Protein AF-A0A960VNK5-F1 (afdb_monomer_lite)

Foldseek 3Di:
DDDQDPVNVVVVVVVVCVVQNPVVVVVVVVVVVVVVVVVVCVVVVNPDDDPDDDDDPDDDDDDPPDDDDDDDDDDDDD

Sequence (78 aa):
MGGIGVGEMILILAILLLVFGAGKLPQIGEALGKGIKNFKNAATGKDDVDVTPKKQLADKVDDVEVVHPVGQKQKKDA

Radius of gyration: 26.02 Å; chains: 1; bounding box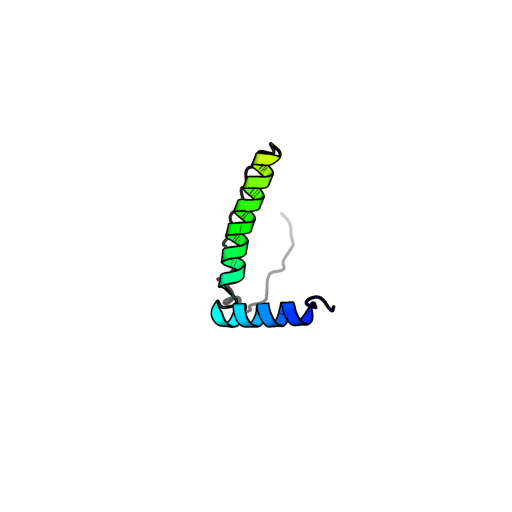: 45×75×44 Å

pLDDT: mean 75.74, std 18.05, range [45.53, 95.56]

Secondary structure (DSSP, 8-state):
-----HHHHHHHHHHHHHHH-TTHHHHHHHHHHHHHHHHHHHHHT------------SS--S----------------

Structure (mmCIF, N/CA/C/O backbone):
data_AF-A0A960VNK5-F1
#
_entry.id   AF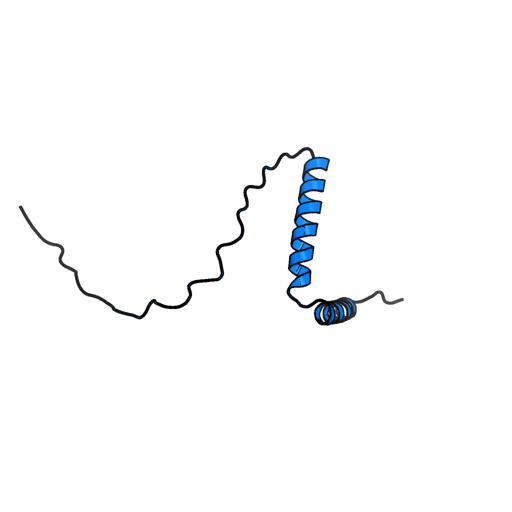-A0A960VNK5-F1
#
loop_
_atom_site.group_PDB
_atom_site.id
_atom_site.type_symbol
_atom_site.label_atom_id
_atom_site.label_alt_id
_atom_site.label_comp_id
_atom_site.label_asym_id
_atom_site.label_entity_id
_atom_site.label_seq_id
_atom_site.pdbx_PDB_ins_code
_atom_site.Cartn_x
_atom_site.Cartn_y
_atom_site.Cartn_z
_atom_site.occupancy
_atom_site.B_iso_or_equiv
_atom_site.auth_seq_id
_atom_site.auth_comp_id
_atom_site.auth_asym_id
_atom_site.auth_atom_id
_atom_site.pdbx_PDB_model_num
ATOM 1 N N . MET A 1 1 ? 21.838 -13.608 14.415 1.00 58.03 1 MET A N 1
ATOM 2 C CA . MET A 1 1 ? 20.814 -13.982 13.417 1.00 58.03 1 MET A CA 1
ATOM 3 C C . MET A 1 1 ? 20.206 -12.689 12.900 1.00 58.03 1 MET A C 1
ATOM 5 O O . MET A 1 1 ? 19.436 -12.073 13.622 1.00 58.03 1 MET A O 1
ATOM 9 N N . GLY A 1 2 ? 20.683 -12.196 11.755 1.00 71.50 2 GLY A N 1
ATOM 10 C CA . GLY A 1 2 ? 20.225 -10.930 11.176 1.00 71.50 2 GLY A CA 1
ATOM 11 C C . GLY A 1 2 ? 18.816 -11.097 10.619 1.00 71.50 2 GLY A C 1
ATOM 12 O O . GLY A 1 2 ? 18.591 -11.994 9.814 1.00 71.50 2 GLY A O 1
ATOM 13 N N . GLY A 1 3 ? 17.870 -10.304 11.118 1.00 79.81 3 GLY A N 1
ATOM 14 C CA . GLY A 1 3 ? 16.514 -10.257 10.580 1.00 79.81 3 GLY A CA 1
ATOM 15 C C . GLY A 1 3 ? 16.490 -9.601 9.204 1.00 79.81 3 GLY A C 1
ATOM 16 O O . GLY A 1 3 ? 17.430 -8.895 8.841 1.00 79.81 3 GLY A O 1
ATOM 17 N N . ILE A 1 4 ? 15.397 -9.830 8.476 1.00 85.19 4 ILE A N 1
ATOM 18 C CA . ILE A 1 4 ? 15.162 -9.230 7.163 1.00 85.19 4 ILE A CA 1
ATOM 19 C C . ILE A 1 4 ? 15.287 -7.708 7.288 1.00 85.19 4 ILE A C 1
ATOM 21 O O . ILE A 1 4 ? 14.510 -7.061 7.996 1.00 85.19 4 ILE A O 1
ATOM 25 N N . GLY A 1 5 ? 16.295 -7.146 6.630 1.00 91.25 5 GLY A N 1
ATOM 26 C CA . GLY A 1 5 ? 16.554 -5.715 6.616 1.00 91.25 5 GLY A CA 1
ATOM 27 C C . GLY A 1 5 ? 15.572 -4.964 5.717 1.00 91.25 5 GLY A C 1
ATOM 28 O O . GLY A 1 5 ? 14.916 -5.536 4.845 1.00 91.25 5 GLY A O 1
ATOM 29 N N . VAL A 1 6 ? 15.516 -3.639 5.874 1.00 93.75 6 VAL A N 1
ATOM 30 C CA . VAL A 1 6 ? 14.681 -2.769 5.022 1.00 93.75 6 VAL A CA 1
ATOM 31 C C . VAL A 1 6 ? 15.010 -2.956 3.532 1.00 93.75 6 VAL A C 1
ATOM 33 O O . VAL A 1 6 ? 14.105 -2.963 2.702 1.00 93.75 6 VAL A O 1
ATOM 36 N N . GLY A 1 7 ? 16.286 -3.174 3.189 1.00 93.56 7 GLY A N 1
ATOM 37 C CA . GLY A 1 7 ? 16.712 -3.423 1.807 1.00 93.56 7 GLY A CA 1
ATOM 38 C C . GLY A 1 7 ? 16.130 -4.707 1.205 1.00 93.56 7 GLY A C 1
ATOM 39 O O . GLY A 1 7 ? 15.666 -4.696 0.067 1.00 93.56 7 GLY A O 1
ATOM 40 N N . GLU A 1 8 ? 16.083 -5.794 1.979 1.00 93.12 8 GLU A N 1
ATOM 41 C CA . GLU A 1 8 ? 15.489 -7.063 1.541 1.00 93.12 8 GLU A CA 1
ATOM 42 C C . GLU A 1 8 ? 13.967 -6.941 1.385 1.00 93.12 8 GLU A C 1
ATOM 44 O O . GLU A 1 8 ? 13.405 -7.448 0.415 1.00 93.12 8 GLU A O 1
ATOM 49 N N . MET A 1 9 ? 13.298 -6.194 2.273 1.00 93.31 9 MET A N 1
ATOM 50 C CA . MET A 1 9 ? 11.867 -5.903 2.129 1.00 93.31 9 MET A CA 1
ATOM 51 C C . MET A 1 9 ? 11.548 -5.115 0.856 1.00 93.31 9 MET A C 1
ATOM 53 O O . MET A 1 9 ? 10.574 -5.430 0.171 1.00 93.31 9 MET A O 1
ATOM 57 N N . ILE A 1 10 ? 12.371 -4.124 0.502 1.00 94.69 10 ILE A N 1
ATOM 58 C CA . ILE A 1 10 ? 12.205 -3.373 -0.751 1.00 94.69 10 ILE A CA 1
ATOM 59 C C . ILE A 1 10 ? 12.423 -4.285 -1.963 1.00 94.69 10 ILE A C 1
ATOM 61 O O . ILE A 1 10 ? 11.658 -4.200 -2.921 1.00 94.69 10 ILE A O 1
ATOM 65 N N . LEU A 1 11 ? 13.417 -5.180 -1.923 1.00 94.94 11 LEU A N 1
ATOM 66 C CA . LEU A 1 11 ? 13.680 -6.121 -3.016 1.00 94.94 11 LEU A CA 1
ATOM 67 C C . LEU A 1 11 ? 12.487 -7.058 -3.257 1.00 94.94 11 LEU A C 1
ATOM 69 O O . LEU A 1 11 ? 12.053 -7.228 -4.396 1.00 94.94 11 LEU A O 1
ATOM 73 N N . ILE A 1 12 ? 11.914 -7.622 -2.191 1.00 94.00 12 ILE A N 1
ATOM 74 C CA . ILE A 1 12 ? 10.721 -8.477 -2.280 1.00 94.00 12 ILE A CA 1
ATOM 75 C C . ILE A 1 12 ? 9.530 -7.675 -2.818 1.00 94.00 12 ILE A C 1
ATOM 77 O O . ILE A 1 12 ? 8.834 -8.131 -3.727 1.00 94.00 12 ILE A O 1
ATOM 81 N N . LEU A 1 13 ? 9.318 -6.457 -2.311 1.00 93.44 13 LEU A N 1
ATOM 82 C CA . LEU A 1 13 ? 8.249 -5.577 -2.778 1.00 93.44 13 LEU A CA 1
ATOM 83 C C . LEU A 1 13 ? 8.400 -5.234 -4.267 1.00 93.44 13 LEU A C 1
ATOM 85 O O . LEU A 1 13 ? 7.406 -5.226 -4.989 1.00 93.44 13 LEU A O 1
ATOM 89 N N . ALA A 1 14 ? 9.625 -5.001 -4.742 1.00 94.75 14 ALA A N 1
ATOM 90 C CA . ALA A 1 14 ? 9.911 -4.729 -6.148 1.00 94.75 14 ALA A CA 1
ATOM 91 C C . ALA A 1 14 ? 9.552 -5.920 -7.052 1.00 94.75 14 ALA A C 1
ATOM 93 O O . ALA A 1 14 ? 8.966 -5.728 -8.116 1.00 94.75 14 ALA A O 1
ATOM 94 N N . ILE A 1 15 ? 9.826 -7.154 -6.616 1.00 95.56 15 ILE A N 1
ATOM 95 C CA . ILE A 1 15 ? 9.429 -8.363 -7.356 1.00 95.56 15 ILE A CA 1
ATOM 96 C C . ILE A 1 15 ? 7.900 -8.485 -7.408 1.00 95.56 15 ILE A C 1
ATOM 98 O O . ILE A 1 15 ? 7.337 -8.729 -8.475 1.00 95.56 15 ILE A O 1
ATOM 102 N N . LEU A 1 16 ? 7.206 -8.255 -6.290 1.00 94.38 16 LEU A N 1
ATOM 103 C CA . LEU A 1 16 ? 5.738 -8.262 -6.261 1.00 94.38 16 LEU A CA 1
ATOM 104 C C . LEU A 1 16 ? 5.143 -7.168 -7.157 1.00 94.38 16 LEU A C 1
ATOM 106 O O . LEU A 1 16 ? 4.147 -7.405 -7.835 1.00 94.38 16 LEU A O 1
ATOM 110 N N . LEU A 1 17 ? 5.772 -5.993 -7.201 1.00 93.50 17 LEU A N 1
ATOM 111 C CA . LEU A 1 17 ? 5.412 -4.899 -8.101 1.00 93.50 17 LEU A CA 1
ATOM 112 C C . LEU A 1 17 ? 5.633 -5.251 -9.574 1.00 93.50 17 LEU A C 1
ATOM 114 O O . LEU A 1 17 ? 4.855 -4.799 -10.404 1.00 93.50 17 LEU A O 1
ATOM 118 N N . LEU A 1 18 ? 6.646 -6.048 -9.918 1.00 94.50 18 LEU A N 1
ATOM 119 C CA . LEU A 1 18 ? 6.847 -6.521 -11.292 1.00 94.50 18 LEU A CA 1
ATOM 120 C C . LEU A 1 18 ? 5.776 -7.534 -11.710 1.00 94.50 18 LEU A C 1
ATOM 122 O O . LEU A 1 18 ? 5.269 -7.456 -12.824 1.00 94.50 18 LEU A O 1
ATOM 126 N N . VAL A 1 19 ? 5.403 -8.454 -10.817 1.00 94.44 19 VAL A N 1
ATOM 127 C CA . VAL A 1 19 ? 4.385 -9.482 -11.099 1.00 94.44 19 VAL A CA 1
ATOM 128 C C . VAL A 1 19 ? 2.978 -8.884 -11.140 1.00 94.44 19 VAL A C 1
ATOM 130 O O . VAL A 1 19 ? 2.204 -9.175 -12.049 1.00 94.44 19 VAL A O 1
ATOM 133 N N . PHE A 1 20 ? 2.628 -8.046 -10.162 1.00 92.06 20 PHE A N 1
ATOM 134 C CA . PHE A 1 20 ? 1.285 -7.474 -10.039 1.00 92.06 20 PHE A CA 1
ATOM 135 C C . PHE A 1 20 ? 1.129 -6.108 -10.718 1.00 92.06 20 PHE A C 1
ATOM 137 O O . PHE A 1 20 ? 0.007 -5.698 -11.015 1.00 92.06 20 PHE A O 1
ATOM 144 N N . GLY A 1 21 ? 2.221 -5.393 -10.978 1.00 89.12 21 GLY A N 1
ATOM 145 C CA . GLY A 1 21 ? 2.211 -4.012 -11.458 1.00 89.12 21 GLY A CA 1
ATOM 146 C C . GLY A 1 21 ? 1.986 -2.979 -10.343 1.00 89.12 21 GLY A C 1
ATOM 147 O O . GLY A 1 21 ? 1.303 -3.227 -9.345 1.00 89.12 21 GLY A O 1
ATOM 148 N N . ALA A 1 22 ? 2.492 -1.758 -10.550 1.00 87.56 22 ALA A N 1
ATO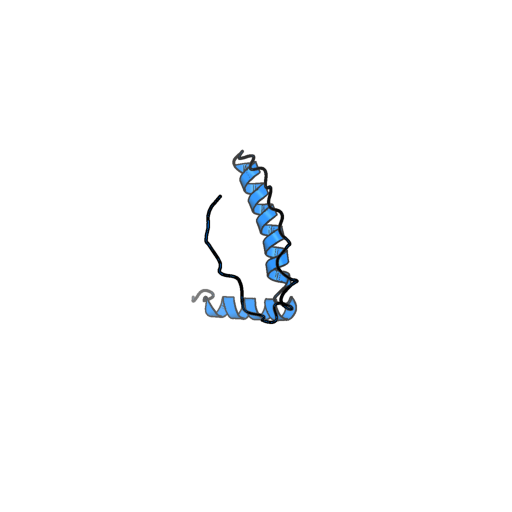M 149 C CA . ALA A 1 22 ? 2.370 -0.650 -9.592 1.00 87.56 22 ALA A CA 1
ATOM 150 C C . ALA A 1 22 ? 0.924 -0.182 -9.336 1.00 87.56 22 ALA A C 1
ATOM 152 O O . ALA A 1 22 ? 0.643 0.402 -8.295 1.00 87.56 22 ALA A O 1
ATOM 153 N N . GLY A 1 23 ? -0.009 -0.457 -10.255 1.00 88.31 23 GLY A N 1
ATOM 154 C CA . GLY A 1 23 ? -1.413 -0.052 -10.122 1.00 88.31 23 GLY A CA 1
ATOM 155 C C . GLY A 1 23 ? -2.276 -0.974 -9.252 1.00 88.31 23 GLY A C 1
ATOM 156 O O . GLY A 1 23 ? -3.307 -0.539 -8.745 1.00 88.31 23 GLY A O 1
ATOM 157 N N . LYS A 1 24 ? -1.887 -2.241 -9.046 1.00 89.12 24 LYS A N 1
ATOM 158 C CA . LYS A 1 24 ? -2.715 -3.208 -8.296 1.00 89.12 24 LYS A CA 1
ATOM 159 C C . LYS A 1 24 ? -2.585 -3.062 -6.781 1.00 89.12 24 LYS A C 1
ATOM 161 O O . LYS A 1 24 ? -3.582 -3.173 -6.074 1.00 89.12 24 LYS A O 1
ATOM 166 N N . LEU A 1 25 ? -1.386 -2.757 -6.288 1.00 89.88 25 LEU A N 1
ATOM 167 C CA . LEU A 1 25 ? -1.122 -2.503 -4.867 1.00 89.88 25 LEU A CA 1
ATOM 168 C C . LEU A 1 25 ? -1.981 -1.378 -4.258 1.00 89.88 25 LEU A C 1
ATOM 170 O O . LEU A 1 25 ? -2.612 -1.638 -3.232 1.00 89.88 25 LEU A O 1
ATOM 174 N N . PRO A 1 26 ? -2.089 -0.173 -4.855 1.00 88.12 26 PRO A N 1
ATOM 175 C CA . PRO A 1 26 ? -2.950 0.877 -4.313 1.00 88.12 26 PRO A CA 1
ATOM 176 C C . PRO A 1 26 ? -4.433 0.491 -4.365 1.00 88.12 26 PRO A C 1
ATOM 178 O O . PRO A 1 26 ? -5.155 0.763 -3.414 1.00 88.12 26 PRO A O 1
ATOM 181 N N . GLN A 1 27 ? -4.884 -0.214 -5.409 1.00 91.25 27 GLN A N 1
ATOM 182 C CA . GLN A 1 27 ? -6.276 -0.664 -5.520 1.00 91.25 27 GLN A CA 1
ATOM 183 C C . GLN A 1 27 ? -6.661 -1.642 -4.394 1.00 91.25 27 GLN A C 1
ATOM 185 O O . GLN A 1 27 ? -7.721 -1.507 -3.780 1.00 91.25 27 GLN A O 1
ATOM 190 N N . ILE A 1 28 ? -5.785 -2.605 -4.092 1.00 91.88 28 ILE A N 1
ATOM 191 C CA . ILE A 1 28 ? -5.976 -3.558 -2.988 1.00 91.88 28 ILE A CA 1
ATOM 192 C C . ILE A 1 28 ? -5.859 -2.836 -1.638 1.00 91.88 28 ILE A C 1
ATOM 194 O O . ILE A 1 28 ? -6.676 -3.063 -0.747 1.00 91.88 28 ILE A O 1
ATOM 198 N N . GLY A 1 29 ? -4.894 -1.924 -1.496 1.00 92.31 29 GLY A N 1
ATOM 199 C CA . GLY A 1 29 ? -4.708 -1.112 -0.295 1.00 92.31 29 GLY A CA 1
ATOM 200 C C . GLY A 1 29 ? -5.909 -0.221 0.026 1.00 92.31 29 GLY A C 1
ATOM 201 O O . GLY A 1 29 ? -6.293 -0.118 1.187 1.00 92.31 29 GLY A O 1
ATOM 202 N N . GLU A 1 30 ? -6.560 0.371 -0.977 1.00 93.38 30 GLU A N 1
ATOM 203 C CA . GLU A 1 30 ? -7.791 1.145 -0.786 1.00 93.38 30 GLU A CA 1
ATOM 204 C C . GLU A 1 30 ? -8.954 0.273 -0.300 1.00 93.38 30 GLU A C 1
ATOM 206 O O . GLU A 1 30 ? -9.683 0.675 0.609 1.00 93.38 30 GLU A O 1
ATOM 211 N N . ALA A 1 31 ? -9.127 -0.922 -0.872 1.00 93.31 31 ALA A N 1
ATOM 212 C CA . ALA A 1 31 ? -10.176 -1.854 -0.459 1.00 93.31 31 ALA A CA 1
ATOM 213 C C . ALA A 1 31 ? -9.948 -2.365 0.975 1.00 93.31 31 ALA A C 1
ATOM 215 O O . ALA A 1 31 ? -10.855 -2.302 1.809 1.00 93.31 31 ALA A O 1
ATOM 216 N N . LEU A 1 32 ? -8.721 -2.798 1.284 1.00 95.44 32 LEU A N 1
ATOM 217 C CA . LEU A 1 32 ? -8.327 -3.229 2.626 1.00 95.44 32 LEU A CA 1
ATOM 218 C C . LEU A 1 32 ? -8.414 -2.081 3.635 1.00 95.44 32 LEU A C 1
ATOM 220 O O . LEU A 1 32 ? -8.930 -2.268 4.732 1.00 95.44 32 LEU A O 1
ATOM 224 N N . GLY A 1 33 ? -7.973 -0.880 3.261 1.00 92.81 33 GLY A N 1
ATOM 225 C CA . GLY A 1 33 ? -8.012 0.306 4.112 1.00 92.81 33 GLY A CA 1
ATOM 226 C C . GLY A 1 33 ? -9.436 0.706 4.486 1.00 92.81 33 GLY A C 1
ATOM 227 O O . GLY A 1 33 ? -9.705 0.981 5.655 1.00 92.81 33 GLY A O 1
ATOM 228 N N . LYS A 1 34 ? -10.371 0.666 3.530 1.00 92.19 34 LYS A N 1
ATOM 229 C CA . LYS A 1 34 ? -11.805 0.863 3.800 1.00 92.19 34 LYS A CA 1
ATOM 230 C C . LYS A 1 34 ? -12.355 -0.225 4.724 1.00 92.19 34 LYS A C 1
ATOM 232 O O . LYS A 1 34 ? -13.038 0.100 5.689 1.00 92.19 34 LYS A O 1
ATOM 237 N N . GLY A 1 35 ? -12.012 -1.492 4.484 1.00 94.00 35 GLY A N 1
ATOM 238 C CA . GLY A 1 35 ? -12.420 -2.609 5.343 1.00 94.00 35 GLY A CA 1
ATOM 239 C C . GLY A 1 35 ? -11.932 -2.460 6.786 1.00 94.00 35 GLY A C 1
ATOM 240 O O . GLY A 1 35 ? -12.729 -2.545 7.717 1.00 94.00 35 GLY A O 1
ATOM 241 N N . ILE A 1 36 ? -10.646 -2.152 6.978 1.00 94.3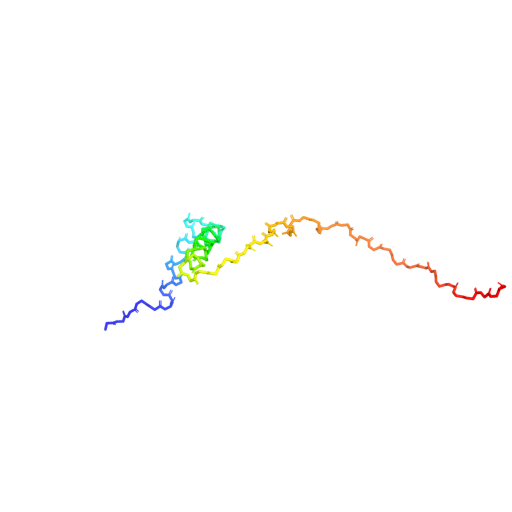8 36 ILE A N 1
ATOM 242 C CA . ILE A 1 36 ? -10.044 -1.928 8.301 1.00 94.38 36 ILE A CA 1
ATOM 243 C C . ILE A 1 36 ? -10.642 -0.686 8.969 1.00 94.38 36 ILE A C 1
ATOM 245 O O . ILE A 1 36 ? -10.932 -0.720 10.164 1.00 94.38 36 ILE A O 1
ATOM 249 N N . LYS A 1 37 ? -10.858 0.407 8.221 1.00 90.56 37 LYS A N 1
ATOM 250 C CA . LYS A 1 37 ? -11.499 1.623 8.741 1.00 90.56 37 LYS A CA 1
ATOM 251 C C . LYS A 1 37 ? -12.904 1.312 9.258 1.00 90.56 37 LYS A C 1
ATOM 253 O O . LYS A 1 37 ? -13.210 1.652 10.397 1.00 90.56 37 LYS A O 1
ATOM 258 N N . ASN A 1 38 ? -13.711 0.613 8.465 1.00 89.69 38 ASN A N 1
AT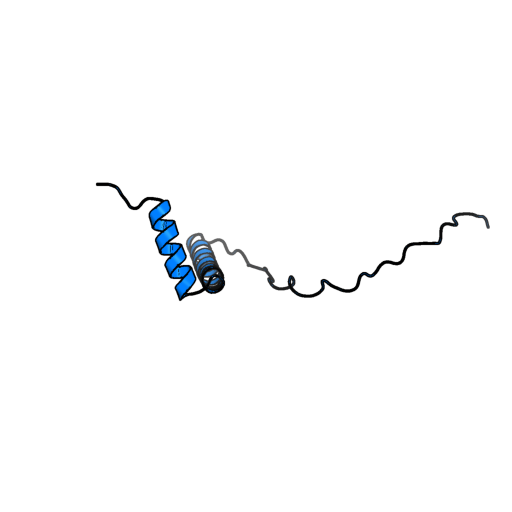OM 259 C CA . ASN A 1 38 ? -15.072 0.237 8.837 1.00 89.69 38 ASN A CA 1
ATOM 260 C C . ASN A 1 38 ? -15.084 -0.736 10.023 1.00 89.69 38 ASN A C 1
ATOM 262 O O . ASN A 1 38 ? -15.869 -0.555 10.949 1.00 89.69 38 ASN A O 1
ATOM 266 N N . PHE A 1 39 ? -14.172 -1.716 10.042 1.00 92.38 39 PHE A N 1
ATOM 267 C CA . PHE A 1 39 ? -14.019 -2.646 11.161 1.00 92.38 39 PHE A CA 1
ATOM 268 C C . PHE A 1 39 ? -13.655 -1.917 12.457 1.00 92.38 39 PHE A C 1
ATOM 270 O O . PHE A 1 39 ? -14.279 -2.142 13.490 1.00 92.38 39 PHE A O 1
ATOM 277 N N . LYS A 1 40 ? -12.689 -0.991 12.403 1.00 89.94 40 LYS A N 1
ATOM 278 C CA . LYS A 1 40 ? -12.297 -0.170 13.554 1.00 89.94 40 LYS A CA 1
ATOM 279 C C . LYS A 1 40 ? -13.466 0.681 14.049 1.00 89.94 40 LYS A C 1
ATOM 281 O O . LYS A 1 40 ? -13.691 0.750 15.254 1.00 89.94 40 LYS A O 1
ATOM 286 N N . ASN A 1 41 ? -14.192 1.321 13.136 1.00 89.69 41 ASN A N 1
ATOM 287 C CA . ASN A 1 41 ? -15.328 2.181 13.460 1.00 89.69 41 ASN A CA 1
ATOM 288 C C . ASN A 1 41 ? -16.443 1.394 14.163 1.00 89.69 41 ASN A C 1
ATOM 290 O O . ASN A 1 41 ? -16.882 1.801 15.237 1.00 89.69 41 ASN A O 1
ATOM 294 N N . ALA A 1 42 ? -16.796 0.219 13.633 1.00 87.81 42 ALA A N 1
ATOM 295 C CA . ALA A 1 42 ? -17.751 -0.691 14.260 1.00 87.81 42 ALA A CA 1
ATOM 296 C C . ALA A 1 42 ? -17.258 -1.194 15.629 1.00 87.81 42 ALA A C 1
ATOM 298 O O . ALA A 1 42 ? -18.014 -1.207 16.596 1.00 87.81 42 ALA A O 1
ATOM 299 N N . ALA A 1 43 ? -15.972 -1.542 15.742 1.00 90.69 43 ALA A N 1
ATOM 300 C CA . ALA A 1 43 ? -15.376 -2.016 16.991 1.00 90.69 43 ALA A CA 1
ATOM 301 C C . ALA A 1 43 ? -15.283 -0.934 18.083 1.00 90.69 43 ALA A C 1
ATOM 303 O O . ALA A 1 43 ? -15.242 -1.265 19.264 1.00 90.69 43 ALA A O 1
ATOM 304 N N . THR A 1 44 ? -15.238 0.350 17.713 1.00 88.50 44 THR A N 1
ATOM 305 C CA . THR A 1 44 ? -15.171 1.477 18.664 1.00 88.50 44 THR A CA 1
ATOM 306 C C . THR A 1 44 ? -16.475 2.264 18.794 1.00 88.50 44 THR A C 1
ATOM 308 O O . THR A 1 44 ? -16.489 3.268 19.504 1.00 88.50 44 THR A O 1
ATOM 311 N N . GLY A 1 45 ? -17.561 1.821 18.149 1.00 79.44 45 GLY A N 1
ATOM 312 C CA . GLY A 1 45 ? -18.877 2.467 18.223 1.00 79.44 45 GLY A CA 1
ATOM 313 C C . GLY A 1 45 ? -18.902 3.896 17.669 1.00 79.44 45 GLY A C 1
ATOM 314 O O . GLY A 1 45 ? -19.689 4.719 18.127 1.00 79.44 45 GLY A O 1
ATOM 315 N N . LYS A 1 46 ? -17.996 4.223 16.739 1.00 72.38 46 LYS A N 1
ATOM 316 C CA . LYS A 1 46 ? -17.940 5.532 16.076 1.00 72.38 46 LYS A CA 1
ATOM 317 C C . LYS A 1 46 ? -18.625 5.431 14.721 1.00 72.38 46 LYS A C 1
ATOM 319 O O . LYS A 1 46 ? -18.014 4.972 13.755 1.00 72.38 46 LYS A O 1
ATOM 324 N N . ASP A 1 47 ? -19.877 5.869 14.665 1.00 67.69 47 ASP A N 1
ATOM 325 C CA . ASP A 1 47 ? -20.658 5.970 13.431 1.00 67.69 47 ASP A CA 1
ATOM 326 C C . ASP A 1 47 ? -20.210 7.191 12.607 1.00 67.69 47 ASP A C 1
ATOM 328 O O . ASP A 1 47 ? -20.884 8.215 12.528 1.00 67.69 47 ASP A O 1
ATOM 332 N N . ASP A 1 48 ? -19.024 7.100 12.007 1.00 66.62 48 ASP A N 1
ATOM 333 C CA . ASP A 1 48 ? -18.542 8.079 11.030 1.00 66.62 48 ASP A CA 1
ATOM 334 C C . ASP A 1 48 ? -19.157 7.766 9.652 1.00 66.62 48 ASP A C 1
ATOM 336 O O . ASP A 1 48 ? -18.782 6.788 8.996 1.00 66.62 48 ASP A O 1
ATOM 340 N N . VAL A 1 49 ? -20.114 8.590 9.209 1.00 61.69 49 VAL A N 1
ATOM 341 C CA . VAL A 1 49 ? -20.707 8.523 7.861 1.00 61.69 49 VAL A CA 1
ATOM 342 C C . VAL A 1 49 ? -19.680 9.036 6.842 1.00 61.69 49 VAL A C 1
ATOM 344 O O . VAL A 1 49 ? -19.451 10.237 6.715 1.00 61.69 49 VAL A O 1
ATOM 347 N N . ASP A 1 50 ? -19.034 8.123 6.113 1.00 64.50 50 ASP A N 1
ATOM 348 C CA . ASP A 1 50 ? -18.014 8.460 5.109 1.00 64.50 50 ASP A CA 1
ATOM 349 C C . ASP A 1 50 ? -18.653 9.016 3.820 1.00 64.50 50 ASP A C 1
ATOM 351 O O . ASP A 1 50 ? -19.028 8.271 2.917 1.00 64.50 50 ASP A O 1
ATOM 355 N N . VAL A 1 51 ? -18.772 10.344 3.722 1.00 57.47 51 VAL A N 1
ATOM 356 C CA . VAL A 1 51 ? -19.113 11.064 2.480 1.00 57.47 51 VAL A CA 1
ATOM 357 C C . VAL A 1 51 ? -17.841 11.494 1.745 1.00 57.47 51 VAL A C 1
ATOM 359 O O . VAL A 1 51 ? -17.540 12.679 1.635 1.00 57.47 51 VAL A O 1
ATOM 362 N N . THR A 1 52 ? -17.062 10.537 1.233 1.00 63.25 52 THR A N 1
ATOM 363 C CA . THR A 1 52 ? -15.927 10.848 0.345 1.00 63.25 52 THR A CA 1
ATOM 364 C C . THR A 1 52 ? -16.246 10.472 -1.109 1.00 63.25 52 THR A C 1
ATOM 366 O O . THR A 1 52 ? -16.067 9.313 -1.496 1.00 63.25 52 THR A O 1
ATOM 369 N N . PRO A 1 53 ? -16.646 11.423 -1.975 1.00 58.00 53 PRO A N 1
ATOM 370 C CA . PRO A 1 53 ? -16.639 11.214 -3.414 1.00 58.00 53 PRO A CA 1
ATOM 371 C C . PRO A 1 53 ? -15.200 11.359 -3.924 1.00 58.00 53 PRO A C 1
ATOM 373 O O . PRO A 1 53 ? -14.639 12.451 -3.951 1.00 58.00 53 PRO A O 1
ATOM 376 N N . LYS A 1 54 ? -14.578 10.256 -4.347 1.00 64.25 54 LYS A N 1
ATOM 377 C CA . LYS A 1 54 ? -13.298 10.278 -5.072 1.00 64.25 54 LYS A CA 1
ATOM 378 C C . LYS A 1 54 ? -13.510 9.765 -6.488 1.00 64.25 54 LYS A C 1
ATOM 380 O O . LYS A 1 54 ? -13.476 8.557 -6.691 1.00 64.25 54 LYS A O 1
ATOM 385 N N . LYS A 1 55 ? -13.692 10.690 -7.439 1.00 57.75 55 LYS A N 1
ATOM 386 C CA . LYS A 1 55 ? -12.961 10.728 -8.721 1.00 57.75 55 LYS A CA 1
ATOM 387 C C . LYS A 1 55 ? -13.351 11.976 -9.524 1.00 57.75 55 LYS A C 1
ATOM 389 O O . LYS A 1 55 ? -14.429 12.016 -10.099 1.00 57.75 55 LYS A O 1
ATOM 394 N N . GLN A 1 56 ? -12.463 12.965 -9.565 1.00 50.12 56 GLN A N 1
ATOM 395 C CA . GLN A 1 56 ? -12.432 14.063 -10.544 1.00 50.12 56 GLN A CA 1
ATOM 396 C C . GLN A 1 56 ? -11.029 14.684 -10.477 1.00 50.12 56 GLN A C 1
ATOM 398 O O . GLN A 1 56 ? -10.837 15.749 -9.917 1.00 50.12 56 GLN A O 1
ATOM 403 N N . LEU A 1 57 ? -10.017 13.948 -10.934 1.00 60.06 57 LEU A N 1
ATOM 404 C CA . LEU A 1 57 ? -8.659 14.452 -11.180 1.00 60.06 57 LEU A CA 1
ATOM 405 C C . LEU A 1 57 ? -7.986 13.468 -12.143 1.00 60.06 57 LEU A C 1
ATOM 407 O O . LEU A 1 57 ? -7.270 12.572 -11.710 1.00 60.06 57 LEU A O 1
ATOM 411 N N . ALA A 1 58 ? -8.359 13.557 -13.420 1.00 55.53 58 ALA A N 1
ATOM 412 C CA . ALA A 1 58 ? -7.601 13.103 -14.593 1.00 55.53 58 ALA A CA 1
ATOM 413 C C . ALA A 1 58 ? -8.489 13.270 -15.841 1.00 55.53 58 ALA A C 1
ATOM 415 O O . ALA A 1 58 ? -8.995 12.285 -16.360 1.00 55.53 58 ALA A O 1
ATOM 416 N N . ASP A 1 59 ? -8.785 14.514 -16.220 1.00 48.16 59 ASP A N 1
ATOM 417 C CA . ASP A 1 59 ? -8.950 14.941 -17.620 1.00 48.16 59 ASP A CA 1
ATOM 418 C C . ASP A 1 59 ? -9.263 16.442 -17.637 1.00 48.16 59 ASP A C 1
ATOM 420 O O . ASP A 1 59 ? -10.076 16.901 -16.835 1.00 48.16 59 ASP A O 1
ATOM 424 N N . LYS A 1 60 ? -8.630 17.176 -18.559 1.00 51.03 60 LYS A N 1
ATOM 425 C CA . LYS A 1 60 ? -8.505 18.647 -18.698 1.00 51.03 60 LYS A CA 1
ATOM 426 C C . LYS A 1 60 ? -7.170 19.226 -18.218 1.00 51.03 60 LYS A C 1
ATOM 428 O O . LYS A 1 60 ? -7.119 20.083 -17.340 1.00 51.03 60 LYS A O 1
ATOM 433 N N . VAL A 1 61 ? -6.093 18.786 -18.860 1.00 59.03 61 VAL A N 1
ATOM 434 C CA . VAL A 1 61 ? -4.997 19.685 -19.240 1.00 59.03 61 VAL A CA 1
ATOM 435 C C . VAL A 1 61 ? -5.00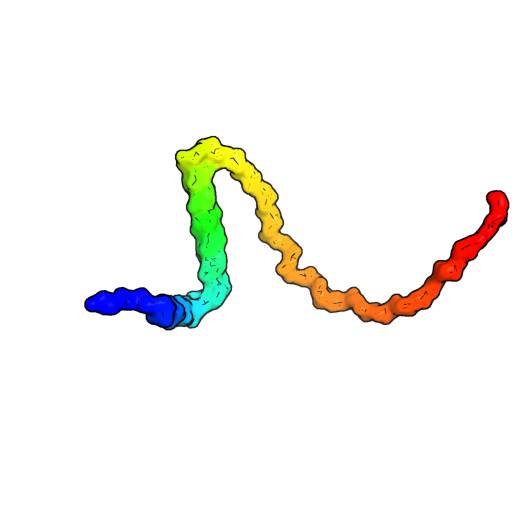0 19.680 -20.762 1.00 59.03 61 VAL A C 1
ATOM 437 O O . VAL A 1 61 ? -4.946 18.598 -21.330 1.00 59.03 61 VAL A O 1
ATOM 440 N N . ASP A 1 62 ? -5.191 20.866 -21.334 1.00 52.34 62 ASP A N 1
ATOM 441 C CA . ASP A 1 62 ? -5.016 21.321 -22.723 1.00 52.34 62 ASP A CA 1
ATOM 442 C C . ASP A 1 62 ? -6.191 22.254 -23.075 1.00 52.34 62 ASP A C 1
ATOM 444 O O . ASP A 1 62 ? -7.332 22.001 -22.697 1.00 52.34 62 ASP A O 1
ATOM 448 N N . ASP A 1 63 ? -5.873 23.381 -23.711 1.00 54.09 63 ASP A N 1
ATOM 449 C CA . ASP A 1 63 ? -6.722 24.547 -24.021 1.00 54.09 63 ASP A CA 1
ATOM 450 C C . ASP A 1 63 ? -6.847 25.635 -22.938 1.00 54.09 63 ASP A C 1
ATOM 452 O O . ASP A 1 63 ? -7.936 26.064 -22.556 1.00 54.09 63 ASP A O 1
ATOM 456 N N . VAL A 1 64 ? -5.706 26.194 -22.521 1.00 48.50 64 VAL A N 1
ATOM 457 C CA . VAL A 1 64 ? -5.636 27.646 -22.269 1.00 48.50 64 VAL A CA 1
ATOM 458 C C . VAL A 1 64 ? -4.449 28.214 -23.044 1.00 48.50 64 VAL A C 1
ATOM 460 O O . VAL A 1 64 ? -3.401 28.551 -22.493 1.00 48.50 64 VAL A O 1
ATOM 463 N N . GLU A 1 65 ? -4.620 28.298 -24.363 1.00 53.28 65 GLU A N 1
ATOM 464 C CA . GLU A 1 65 ? -3.828 29.189 -25.204 1.00 53.28 65 GLU A CA 1
ATOM 465 C C . GLU A 1 65 ? -4.244 30.639 -24.904 1.00 53.28 65 GLU A C 1
ATOM 467 O O . GLU A 1 65 ? -5.317 31.113 -25.263 1.00 53.28 65 GLU A O 1
ATOM 472 N N . VAL A 1 66 ? -3.396 31.297 -24.117 1.00 52.31 66 VAL A N 1
ATOM 473 C CA . VAL A 1 66 ? -2.905 32.669 -24.303 1.00 52.31 66 VAL A CA 1
ATOM 474 C C . VAL A 1 66 ? -3.756 33.589 -25.196 1.00 52.31 66 VAL A C 1
ATOM 476 O O . VAL A 1 66 ? -3.551 33.609 -26.400 1.00 52.31 66 VAL A O 1
ATOM 479 N N . VAL A 1 67 ? -4.519 34.514 -24.595 1.00 50.28 67 VAL A N 1
ATOM 480 C CA . VAL A 1 67 ? -4.622 35.907 -25.089 1.00 50.28 67 VAL A CA 1
ATOM 481 C C . VAL A 1 67 ? -4.787 36.867 -23.897 1.00 50.28 67 VAL A C 1
ATOM 483 O O . VAL A 1 67 ? -5.820 36.904 -23.233 1.00 50.28 67 VAL A O 1
ATOM 486 N N . HIS A 1 68 ? -3.739 37.649 -23.620 1.00 53.25 68 HIS A N 1
ATOM 487 C CA . HIS A 1 68 ? -3.790 38.885 -22.823 1.00 53.25 68 HIS A CA 1
ATOM 488 C C . HIS A 1 68 ? -4.326 40.052 -23.696 1.00 53.25 68 HIS A C 1
ATOM 490 O O . HIS A 1 68 ? -4.407 39.914 -24.911 1.00 53.25 68 HIS A O 1
ATOM 496 N N . PRO A 1 69 ? -4.419 41.283 -23.168 1.00 58.81 69 PRO A N 1
ATOM 497 C CA . PRO A 1 69 ? -5.471 41.888 -22.353 1.00 58.81 69 PRO A CA 1
ATOM 498 C C . PRO A 1 69 ? -6.174 43.020 -23.152 1.00 58.81 69 PRO A C 1
ATOM 500 O O . PRO A 1 69 ? -5.799 43.276 -24.286 1.00 58.81 69 PRO A O 1
ATOM 503 N N . VAL A 1 70 ? -7.154 43.732 -22.578 1.00 50.00 70 VAL A N 1
ATOM 504 C CA . VAL A 1 70 ? -7.427 45.186 -22.774 1.00 50.00 70 VAL A CA 1
ATOM 505 C C . VAL A 1 70 ? -8.783 45.513 -22.145 1.00 50.00 70 VAL A C 1
ATOM 507 O O . VAL A 1 70 ? -9.784 44.876 -22.453 1.00 50.00 70 VAL A O 1
ATOM 510 N N . GLY A 1 71 ? -8.823 46.532 -21.278 1.00 49.69 71 GLY A N 1
ATOM 511 C CA . GLY A 1 71 ? -10.099 47.081 -20.817 1.00 49.69 71 GLY A CA 1
ATOM 512 C C . GLY A 1 71 ? -10.127 47.792 -19.468 1.00 49.69 71 GLY A C 1
ATOM 513 O O . GLY A 1 71 ? -11.164 47.776 -18.816 1.00 49.69 71 GLY A O 1
ATOM 514 N N . GLN A 1 72 ? -9.045 48.444 -19.028 1.00 50.88 72 GLN A N 1
ATOM 515 C CA . GLN A 1 72 ? -9.215 49.554 -18.088 1.00 50.88 72 GLN A CA 1
ATOM 516 C C . GLN A 1 72 ? -10.050 50.644 -18.772 1.00 50.88 72 GLN A C 1
ATOM 518 O O . GLN A 1 72 ? -9.633 51.156 -19.809 1.00 50.88 72 GLN A O 1
ATOM 523 N N . LYS A 1 73 ? -11.167 51.048 -18.162 1.00 52.66 73 LYS A N 1
ATOM 524 C CA . LYS A 1 73 ? -11.543 52.464 -18.003 1.00 52.66 73 LYS A CA 1
ATOM 525 C C . LYS A 1 73 ? -12.674 52.601 -16.989 1.00 52.66 73 LYS A C 1
ATOM 527 O O . LYS A 1 73 ? -13.859 52.596 -17.285 1.00 52.66 73 LYS A O 1
ATOM 532 N N . GLN A 1 74 ? -12.217 52.729 -15.755 1.00 54.53 74 GLN A N 1
ATOM 533 C CA . GLN A 1 74 ? -12.819 53.527 -14.704 1.00 54.53 74 GLN A CA 1
ATOM 534 C C . GLN A 1 74 ? -13.017 54.980 -15.169 1.00 54.53 74 GLN A C 1
ATOM 536 O O . GLN A 1 74 ? -12.231 55.439 -16.001 1.00 54.53 74 GLN A O 1
ATOM 541 N N . LYS A 1 75 ? -13.957 55.694 -14.523 1.00 52.81 75 LYS A N 1
ATOM 542 C CA . LYS A 1 75 ? -14.443 57.074 -14.775 1.00 52.81 75 LYS A CA 1
ATOM 543 C C . LYS A 1 75 ? -15.684 57.063 -15.680 1.00 52.81 75 LYS A C 1
ATOM 545 O O . LYS A 1 75 ? -15.668 56.414 -16.709 1.00 52.81 75 LYS A O 1
ATOM 550 N N . LYS A 1 76 ? -16.770 57.775 -15.397 1.00 58.19 76 LYS A N 1
ATOM 551 C CA . LYS A 1 76 ? -16.979 58.960 -14.560 1.00 58.19 76 LYS A CA 1
ATOM 552 C C . LYS A 1 76 ? -18.477 59.307 -14.696 1.00 58.19 76 LYS A C 1
ATOM 554 O O . LYS A 1 76 ? -19.010 59.121 -15.780 1.00 58.19 76 LYS A O 1
ATOM 559 N N . ASP A 1 77 ? -19.062 59.831 -13.627 1.00 55.47 77 ASP A N 1
ATOM 560 C CA . ASP A 1 77 ? -20.083 60.891 -13.628 1.00 55.47 77 ASP A CA 1
ATOM 561 C C . ASP A 1 77 ? -21.413 60.659 -14.387 1.00 55.47 77 ASP A C 1
ATOM 563 O O . ASP A 1 77 ? -21.450 60.754 -15.611 1.00 55.47 77 ASP A O 1
ATOM 567 N N . ALA A 1 78 ? -22.512 60.471 -13.640 1.00 45.53 78 ALA A N 1
ATOM 568 C CA . ALA A 1 78 ? -23.799 61.184 -13.790 1.00 45.53 78 ALA A CA 1
ATOM 569 C C . ALA A 1 78 ? -24.818 60.684 -12.756 1.00 45.53 78 ALA A C 1
ATOM 571 O O . ALA A 1 78 ? -25.042 59.454 -12.700 1.00 45.53 78 ALA A O 1
#